Protein AF-A0A9D3UAC1-F1 (afdb_monomer_lite)

Foldseek 3Di:
DDDDDDDDDDDPPPPPPPPPPVLDQADLVRLVVLVVCVLVPPVVSVVVNVSNVVSNVSVVPCPPPVVVSVVVPPPDPDPPPPPCVVVVVVCVVVVPVPVVVCVVCVVVVVVVVLVPDPCRPQDPVNVVVVVVVCCVVVVDPDCVVVVVVVVCVVVVVVVVVVVD

Radius of gyration: 38.29 Å; chains: 1; bounding box: 61×83×85 Å

Structure (mmCIF, N/CA/C/O backbone):
data_AF-A0A9D3UAC1-F1
#
_entry.id   AF-A0A9D3UAC1-F1
#
loop_
_atom_site.group_PDB
_atom_site.id
_atom_site.type_symbol
_atom_site.label_atom_id
_atom_site.label_alt_id
_atom_site.label_comp_id
_atom_site.label_asym_id
_atom_site.label_entity_id
_atom_site.label_seq_id
_atom_site.pdbx_PDB_ins_code
_atom_site.Cartn_x
_atom_site.Cartn_y
_atom_site.Cartn_z
_atom_site.occupancy
_atom_site.B_iso_or_equiv
_atom_site.auth_seq_id
_atom_site.auth_comp_id
_atom_site.auth_asym_id
_atom_site.auth_atom_id
_atom_site.pdbx_PDB_model_num
ATOM 1 N N . MET A 1 1 ? -28.988 -66.386 -16.570 1.00 41.38 1 MET A N 1
ATOM 2 C CA . MET A 1 1 ? -28.163 -65.172 -16.416 1.00 41.38 1 MET A CA 1
ATOM 3 C C . MET A 1 1 ? -29.139 -64.012 -16.318 1.00 41.38 1 MET A C 1
ATOM 5 O O . MET A 1 1 ? -29.889 -63.857 -17.273 1.00 41.38 1 MET A O 1
ATOM 9 N N . PRO A 1 2 ? -29.259 -63.349 -15.157 1.00 39.44 2 PRO A N 1
ATOM 10 C CA . PRO A 1 2 ? -30.235 -62.287 -14.930 1.00 39.44 2 PRO A CA 1
ATOM 11 C C . PRO A 1 2 ? -29.628 -60.883 -15.115 1.00 39.44 2 PRO A C 1
ATOM 13 O O . PRO A 1 2 ? -28.412 -60.714 -15.032 1.00 39.44 2 PRO A O 1
ATOM 16 N N . ASP A 1 3 ? -30.515 -59.928 -15.389 1.00 38.66 3 ASP A N 1
ATOM 17 C CA . ASP A 1 3 ? -30.291 -58.516 -15.729 1.00 38.66 3 ASP A CA 1
ATOM 18 C C . ASP A 1 3 ? -29.580 -57.675 -14.644 1.00 38.66 3 ASP A C 1
ATOM 20 O O . ASP A 1 3 ? -29.618 -58.034 -13.462 1.00 38.66 3 ASP A O 1
ATOM 24 N N . PRO A 1 4 ? -28.952 -56.535 -15.012 1.00 45.34 4 PRO A N 1
ATOM 25 C CA . PRO A 1 4 ? -28.229 -55.682 -14.076 1.00 45.34 4 PRO A CA 1
ATOM 26 C C . PRO A 1 4 ? -29.191 -54.771 -13.299 1.00 45.34 4 PRO A C 1
ATOM 28 O O . PRO A 1 4 ? -29.962 -54.005 -13.876 1.00 45.34 4 PRO A O 1
ATOM 31 N N . VAL A 1 5 ? -29.117 -54.838 -11.970 1.00 45.59 5 VAL A N 1
ATOM 32 C CA . VAL A 1 5 ? -29.817 -53.930 -11.056 1.00 45.59 5 VAL A CA 1
ATOM 33 C C . VAL A 1 5 ? -29.013 -52.635 -10.950 1.00 45.59 5 VAL A C 1
ATOM 35 O O . VAL A 1 5 ? -27.845 -52.644 -10.571 1.00 45.59 5 VAL A O 1
ATOM 38 N N . LEU A 1 6 ? -29.657 -51.525 -11.308 1.00 45.47 6 LEU A N 1
ATOM 39 C CA . LEU A 1 6 ? -29.179 -50.165 -11.082 1.00 45.47 6 LEU A CA 1
ATOM 40 C C . LEU A 1 6 ? -29.170 -49.886 -9.570 1.00 45.47 6 LEU A C 1
ATOM 42 O O . LEU A 1 6 ? -30.209 -49.574 -8.991 1.00 45.47 6 LEU A O 1
ATOM 46 N N . GLU A 1 7 ? -28.010 -50.006 -8.927 1.00 39.41 7 GLU A N 1
ATOM 47 C CA . GLU A 1 7 ? -27.797 -49.449 -7.590 1.00 39.41 7 GLU A CA 1
ATOM 48 C C . GLU A 1 7 ? -27.523 -47.948 -7.715 1.00 39.41 7 GLU A C 1
ATOM 50 O O . GLU A 1 7 ? -26.437 -47.503 -8.087 1.00 39.41 7 GLU A O 1
ATOM 55 N N . SER A 1 8 ? -28.555 -47.161 -7.421 1.00 40.53 8 SER A N 1
ATOM 56 C CA . SER A 1 8 ? -28.449 -45.726 -7.189 1.00 40.53 8 SER A CA 1
ATOM 57 C C . SER A 1 8 ? -27.470 -45.469 -6.044 1.00 40.53 8 SER A C 1
ATOM 59 O O . SER A 1 8 ? -27.772 -45.747 -4.883 1.00 40.53 8 SER A O 1
ATOM 61 N N . ALA A 1 9 ? -26.301 -44.920 -6.369 1.00 38.09 9 ALA A N 1
ATOM 62 C CA . ALA A 1 9 ? -25.364 -44.397 -5.388 1.00 38.09 9 ALA A CA 1
ATOM 63 C C . ALA A 1 9 ? -26.012 -43.203 -4.669 1.00 38.09 9 ALA A C 1
ATOM 65 O O . ALA A 1 9 ? -26.068 -42.088 -5.187 1.00 38.09 9 ALA A O 1
ATOM 66 N N . SER A 1 10 ? -26.547 -43.472 -3.479 1.00 42.25 10 SER A N 1
ATOM 67 C CA . SER A 1 10 ? -26.990 -42.464 -2.524 1.00 42.25 10 SER A CA 1
ATOM 68 C C . SER A 1 10 ? -25.787 -41.611 -2.135 1.00 42.25 10 SER A C 1
ATOM 70 O O . SER A 1 10 ? -24.864 -42.092 -1.478 1.00 42.25 10 SER A O 1
ATOM 72 N N . VAL A 1 11 ? -25.794 -40.349 -2.560 1.00 37.00 11 VAL A N 1
ATOM 73 C CA . VAL A 1 11 ? -24.842 -39.325 -2.125 1.00 37.00 11 VAL A CA 1
ATOM 74 C C . VAL A 1 11 ? -24.972 -39.206 -0.609 1.00 37.00 11 VAL A C 1
ATOM 76 O O . VAL A 1 11 ? -26.005 -38.778 -0.102 1.00 37.00 11 VAL A O 1
ATOM 79 N N . ALA A 1 12 ? -23.951 -39.655 0.116 1.00 39.06 12 ALA A N 1
ATOM 80 C CA . ALA A 1 12 ? -23.862 -39.437 1.547 1.00 39.06 12 ALA A CA 1
ATOM 81 C C . ALA A 1 12 ? -23.775 -37.925 1.790 1.00 39.06 12 ALA A C 1
ATOM 83 O O . ALA A 1 12 ? -22.809 -37.284 1.372 1.00 39.06 12 ALA A O 1
ATOM 84 N N . GLU A 1 13 ? -24.793 -37.362 2.444 1.00 37.62 13 GLU A N 1
ATOM 85 C CA . GLU A 1 13 ? -24.713 -36.050 3.076 1.00 37.62 13 GLU A CA 1
ATOM 86 C C . GLU A 1 13 ? -23.507 -36.055 4.010 1.00 37.62 13 GLU A C 1
ATOM 88 O O . GLU A 1 13 ? -23.518 -36.689 5.072 1.00 37.62 13 GLU A O 1
ATOM 93 N N . ALA A 1 14 ? -22.454 -35.351 3.598 1.00 38.09 14 ALA A N 1
ATOM 94 C CA . ALA A 1 14 ? -21.384 -34.953 4.484 1.00 38.09 14 ALA A CA 1
ATOM 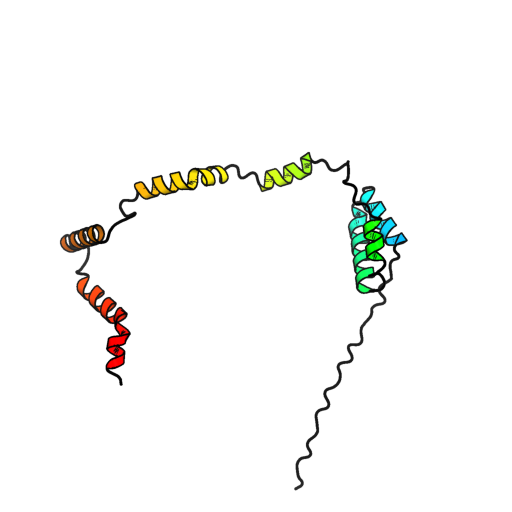95 C C . ALA A 1 14 ? -22.010 -34.065 5.563 1.00 38.09 14 ALA A C 1
ATOM 97 O O . ALA A 1 14 ? -22.177 -32.860 5.389 1.00 38.09 14 ALA A O 1
ATOM 98 N N . HIS A 1 15 ? -22.396 -34.691 6.672 1.00 35.94 15 HIS A N 1
ATOM 99 C CA . HIS A 1 15 ? -22.622 -34.001 7.923 1.00 35.94 15 HIS A CA 1
ATOM 100 C C . HIS A 1 15 ? -21.282 -33.373 8.281 1.00 35.94 15 HIS A C 1
ATOM 102 O O . HIS A 1 15 ? -20.383 -34.044 8.792 1.00 35.94 15 HIS A O 1
ATOM 108 N N . VAL A 1 16 ? -21.135 -32.092 7.954 1.00 42.84 16 VAL A N 1
ATOM 109 C CA . VAL A 1 16 ? -20.137 -31.237 8.577 1.00 42.84 16 VAL A CA 1
ATOM 110 C C . VAL A 1 16 ? -20.544 -31.212 10.043 1.00 42.84 16 VAL A C 1
ATOM 112 O O . VAL A 1 16 ? -21.408 -30.441 10.451 1.00 42.84 16 VAL A O 1
ATOM 115 N N . GLN A 1 17 ? -20.018 -32.158 10.825 1.00 39.50 17 GLN A N 1
ATOM 116 C CA . GLN A 1 17 ? -19.965 -31.982 12.262 1.00 39.50 17 GLN A CA 1
ATOM 117 C C . GLN A 1 17 ? -19.098 -30.755 12.449 1.00 39.50 17 GLN A C 1
ATOM 119 O O . GLN A 1 17 ? -17.880 -30.809 12.289 1.00 39.50 17 GLN A O 1
ATOM 124 N N . ASP A 1 18 ? -19.782 -29.643 12.678 1.00 45.31 18 ASP A N 1
ATOM 125 C CA . ASP A 1 18 ? -19.221 -28.430 13.216 1.00 45.31 18 ASP A CA 1
ATOM 126 C C . ASP A 1 18 ? -18.499 -28.852 14.495 1.00 45.31 18 ASP A C 1
ATOM 128 O O . ASP A 1 18 ? -19.113 -29.124 15.532 1.00 45.31 18 ASP A O 1
ATOM 132 N N . VAL A 1 19 ? -17.186 -29.060 14.388 1.00 45.19 19 VAL A N 1
ATOM 133 C CA . VAL A 1 19 ? -16.326 -29.233 15.551 1.00 45.19 19 VAL A CA 1
ATOM 134 C C . VAL A 1 19 ? -16.205 -27.837 16.135 1.00 45.19 19 VAL A C 1
ATOM 136 O O . VAL A 1 19 ? -15.180 -27.171 16.013 1.00 45.19 19 VAL A O 1
ATOM 139 N N . ALA A 1 20 ? -17.300 -27.389 16.745 1.00 53.84 20 ALA A N 1
ATOM 140 C CA . ALA A 1 20 ? -17.317 -26.278 17.657 1.00 53.84 20 ALA A CA 1
ATOM 141 C C . ALA A 1 20 ? -16.437 -26.709 18.829 1.00 53.84 20 ALA A C 1
ATOM 143 O O . ALA A 1 20 ? -16.892 -27.292 19.816 1.00 53.84 20 ALA A O 1
ATOM 144 N N . LEU A 1 21 ? -15.131 -26.471 18.693 1.00 55.31 21 LEU A N 1
ATOM 145 C CA . LEU A 1 21 ? -14.286 -26.302 19.858 1.00 55.31 21 LEU A CA 1
ATOM 146 C C . LEU A 1 21 ? -15.035 -25.303 20.745 1.00 55.31 21 LEU A C 1
ATOM 148 O O . LEU A 1 21 ? -15.483 -24.280 20.221 1.00 55.31 21 LEU A O 1
ATOM 152 N N . PRO A 1 22 ? -15.252 -25.596 22.037 1.00 64.88 22 PRO A N 1
ATOM 153 C CA . PRO A 1 22 ? -15.889 -24.648 22.931 1.00 64.88 22 PRO A CA 1
ATOM 154 C C . PRO A 1 22 ? -14.950 -23.449 23.057 1.00 64.88 22 PRO A C 1
ATOM 156 O O . PRO A 1 22 ? -14.043 -23.431 23.885 1.00 64.88 22 PRO A O 1
ATOM 159 N N . VAL A 1 23 ? -15.122 -22.479 22.164 1.00 70.12 23 VAL A N 1
ATOM 160 C CA . VAL A 1 23 ? -14.426 -21.207 22.219 1.00 70.12 23 VAL A CA 1
ATOM 161 C C . VAL A 1 23 ? -15.026 -20.478 23.406 1.00 70.12 23 VAL A C 1
ATOM 163 O O . VAL A 1 23 ? -16.231 -20.220 23.454 1.00 70.12 23 VAL A O 1
ATOM 166 N N . GLU A 1 24 ? -14.185 -20.238 24.408 1.00 82.12 24 GLU A N 1
ATOM 167 C CA . GLU A 1 24 ? -14.566 -19.488 25.594 1.00 82.12 24 GLU A CA 1
ATOM 168 C C . GLU A 1 24 ? -15.048 -18.100 25.170 1.00 82.12 24 GLU A C 1
ATOM 170 O O . GLU A 1 24 ? -14.326 -17.344 24.514 1.00 82.12 24 GLU A O 1
ATOM 175 N N . ASP A 1 25 ? -16.298 -17.816 25.517 1.00 87.81 25 ASP A N 1
ATOM 176 C CA . ASP A 1 25 ? -16.968 -16.573 25.181 1.00 87.81 25 ASP A CA 1
ATOM 177 C C . ASP A 1 25 ? -16.425 -15.438 26.051 1.00 87.81 25 ASP A C 1
ATOM 179 O O . ASP A 1 25 ? -16.292 -15.595 27.266 1.00 87.81 25 ASP A O 1
ATOM 183 N N . VAL A 1 26 ? -16.117 -14.297 25.441 1.00 90.56 26 VAL A N 1
ATOM 184 C CA . VAL A 1 26 ? -15.550 -13.142 26.148 1.00 90.56 26 VAL A CA 1
ATOM 185 C C . VAL A 1 26 ? -16.617 -12.070 26.246 1.00 90.56 26 VAL A C 1
ATOM 187 O O . VAL A 1 26 ? -17.152 -11.653 25.229 1.00 90.56 26 VAL A O 1
ATOM 190 N N . SER A 1 27 ? -16.909 -11.576 27.450 1.00 91.25 27 SER A N 1
ATOM 191 C CA . SER A 1 27 ? -17.937 -10.541 27.660 1.00 91.25 27 SER A CA 1
ATOM 192 C C . SER A 1 27 ? -17.486 -9.132 27.228 1.00 91.25 27 SER A C 1
ATOM 194 O O . SER A 1 27 ? -16.291 -8.832 27.244 1.00 91.25 27 SER A O 1
ATOM 196 N N . ASN A 1 28 ? -18.430 -8.216 26.944 1.00 90.19 28 ASN A N 1
ATOM 197 C CA . ASN A 1 28 ? -18.114 -6.813 26.589 1.00 90.19 28 ASN A CA 1
ATOM 198 C C . ASN A 1 28 ? -17.257 -6.130 27.659 1.00 90.19 28 ASN A C 1
ATOM 200 O O . ASN A 1 28 ? -16.286 -5.445 27.351 1.00 90.19 28 ASN A O 1
ATOM 204 N N . LYS A 1 29 ? -17.590 -6.348 28.936 1.00 90.62 29 LYS A N 1
ATOM 205 C CA . LYS A 1 29 ? -16.865 -5.759 30.067 1.00 90.62 29 LYS A CA 1
ATOM 206 C C . LYS A 1 29 ? -15.411 -6.228 30.116 1.00 90.62 29 LYS A C 1
ATOM 208 O O . LYS A 1 29 ? -14.521 -5.450 30.453 1.00 90.62 29 LYS A O 1
ATOM 213 N N . GLU A 1 30 ? -15.182 -7.497 29.802 1.00 92.12 30 GLU A N 1
ATOM 214 C CA . GLU A 1 30 ? -13.848 -8.081 29.791 1.00 92.12 30 GLU A CA 1
ATOM 215 C C . GLU A 1 30 ? -13.015 -7.561 28.620 1.00 92.12 30 GLU A C 1
ATOM 217 O O . GLU A 1 30 ? -11.902 -7.083 28.845 1.00 92.12 30 GLU A O 1
ATOM 222 N N . LEU A 1 31 ? -13.565 -7.573 27.401 1.00 92.56 31 LEU A N 1
ATOM 223 C CA . LEU A 1 31 ? -12.891 -7.024 26.224 1.00 92.56 31 LEU A CA 1
ATOM 224 C C . LEU A 1 31 ? -12.552 -5.540 26.435 1.00 92.56 31 LEU A C 1
ATOM 226 O O . LEU A 1 31 ? -11.404 -5.142 26.250 1.00 92.56 31 LEU A O 1
ATOM 230 N N . LYS A 1 32 ? -13.497 -4.750 26.955 1.00 91.00 32 LYS A N 1
ATOM 231 C CA . LYS A 1 32 ? -13.278 -3.338 27.294 1.00 91.00 32 LYS A CA 1
ATOM 232 C C . LYS A 1 32 ? -12.150 -3.143 28.306 1.00 91.00 32 LYS A C 1
ATOM 234 O O . LYS A 1 32 ? -11.337 -2.240 28.147 1.00 91.00 32 LYS A O 1
ATOM 239 N N . SER A 1 33 ? -12.061 -3.989 29.334 1.00 92.06 33 SER A N 1
ATOM 240 C CA . SER A 1 33 ? -10.979 -3.899 30.321 1.00 92.06 33 SER A CA 1
ATOM 241 C C . SER A 1 33 ? -9.610 -4.205 29.712 1.00 92.06 33 SER A C 1
ATOM 243 O O . SER A 1 33 ? -8.635 -3.553 30.079 1.00 92.06 33 SER A O 1
ATOM 245 N N . ARG A 1 34 ? -9.527 -5.182 28.799 1.00 92.88 34 ARG A N 1
ATOM 246 C CA . ARG A 1 34 ? -8.280 -5.515 28.089 1.00 92.88 34 ARG A CA 1
ATOM 247 C C . ARG A 1 34 ? -7.860 -4.375 27.162 1.00 92.88 34 ARG A C 1
ATOM 249 O O . ARG A 1 34 ? -6.700 -3.979 27.177 1.00 92.88 34 ARG A O 1
ATOM 256 N N . ILE A 1 35 ? -8.817 -3.808 26.425 1.00 91.19 35 ILE A N 1
ATOM 257 C CA . ILE A 1 35 ? -8.589 -2.662 25.542 1.00 91.19 35 ILE A CA 1
ATOM 258 C C . ILE A 1 35 ? -8.129 -1.443 26.348 1.00 91.19 35 ILE A C 1
ATOM 260 O O . ILE A 1 35 ? -7.138 -0.813 25.998 1.00 91.19 35 ILE A O 1
ATOM 264 N N . LYS A 1 36 ? -8.789 -1.142 27.471 1.00 89.62 36 LYS A N 1
ATOM 265 C CA . LYS A 1 36 ? -8.395 -0.027 28.335 1.00 89.62 36 LYS A CA 1
ATOM 266 C C . LYS A 1 36 ? -6.958 -0.175 28.838 1.00 89.62 36 LYS A C 1
ATOM 268 O O . LYS A 1 36 ? -6.216 0.796 28.815 1.00 89.62 36 LYS A O 1
ATOM 273 N N . LYS A 1 37 ? -6.554 -1.387 29.232 1.00 90.50 37 LYS A N 1
ATOM 274 C CA . LYS A 1 37 ? -5.181 -1.676 29.671 1.00 90.50 37 LYS A CA 1
ATOM 275 C C . LYS A 1 37 ? -4.159 -1.370 28.569 1.00 90.50 37 LYS A C 1
ATOM 277 O O . LYS A 1 37 ? -3.141 -0.748 28.845 1.00 90.50 37 LYS A O 1
ATOM 282 N N . TYR A 1 38 ? -4.473 -1.746 27.326 1.00 89.75 38 TYR A N 1
ATOM 283 C CA . TYR A 1 38 ? -3.655 -1.401 26.163 1.00 89.75 38 TYR A CA 1
ATOM 284 C C . TYR A 1 38 ? -3.536 0.119 25.993 1.00 89.75 38 TYR A C 1
ATOM 286 O O . TYR A 1 38 ? -2.423 0.628 25.889 1.00 89.75 38 TYR A O 1
ATOM 294 N N . PHE A 1 39 ? -4.654 0.854 26.037 1.00 85.50 39 PHE A N 1
ATOM 295 C CA . PHE A 1 39 ? -4.663 2.323 25.944 1.00 85.50 39 PHE A CA 1
ATOM 296 C C . PHE A 1 39 ? -3.979 3.039 27.117 1.00 85.50 39 PHE A C 1
ATOM 298 O O . PHE A 1 39 ? -3.479 4.138 26.930 1.00 85.50 39 PHE A O 1
ATOM 305 N N . GLU A 1 40 ? -3.905 2.421 28.297 1.00 87.25 40 GLU A N 1
ATOM 306 C CA . GLU A 1 40 ? -3.150 2.927 29.454 1.00 87.25 40 GLU A CA 1
ATOM 307 C C . GLU A 1 40 ? -1.622 2.711 29.328 1.00 87.25 40 GLU A C 1
ATOM 309 O O . GLU A 1 40 ? -0.885 3.078 30.241 1.00 87.25 40 GLU A O 1
ATOM 314 N N . GLY A 1 41 ? -1.139 2.139 28.214 1.00 83.31 41 GLY A N 1
ATOM 315 C CA . GLY A 1 41 ? 0.291 2.001 27.900 1.00 83.31 41 GLY A CA 1
ATOM 316 C C . GLY A 1 41 ? 0.859 0.584 28.039 1.00 83.31 41 GLY A C 1
ATOM 317 O O . GLY A 1 41 ? 2.064 0.395 27.913 1.00 83.31 41 GLY A O 1
ATOM 318 N N . ASP A 1 42 ? 0.024 -0.427 28.290 1.00 88.00 42 ASP A N 1
ATOM 319 C CA . ASP A 1 42 ? 0.471 -1.823 28.329 1.00 88.00 42 ASP A CA 1
ATOM 320 C C . ASP A 1 42 ? 0.504 -2.436 26.919 1.00 88.00 42 ASP A C 1
ATOM 322 O O . ASP A 1 42 ? -0.476 -3.023 26.451 1.00 88.00 42 ASP A O 1
ATOM 326 N N . GLU A 1 43 ? 1.638 -2.308 26.231 1.00 84.81 43 GLU A N 1
ATOM 327 C CA . GLU A 1 43 ? 1.847 -2.879 24.892 1.00 84.81 43 GLU A CA 1
ATOM 328 C C . GLU A 1 43 ? 1.699 -4.412 24.865 1.00 84.81 43 GLU A C 1
ATOM 330 O O . GLU A 1 43 ? 1.226 -4.979 23.875 1.00 84.81 43 GLU A O 1
ATOM 335 N N . GLU A 1 44 ? 1.999 -5.097 25.976 1.00 90.75 44 GLU A N 1
ATOM 336 C CA . GLU A 1 44 ? 1.846 -6.553 26.099 1.00 90.75 44 GLU A CA 1
ATOM 337 C C . GLU A 1 44 ? 0.371 -6.993 26.166 1.00 90.75 44 GLU A C 1
ATOM 339 O O . GLU A 1 44 ? 0.063 -8.183 26.040 1.00 90.75 44 GLU A O 1
ATOM 344 N N . ALA A 1 45 ? -0.573 -6.059 26.328 1.00 91.62 45 ALA A N 1
ATOM 345 C CA . ALA A 1 45 ? -2.001 -6.362 26.311 1.00 91.62 45 ALA A CA 1
ATOM 346 C C . ALA A 1 45 ? -2.545 -6.611 24.892 1.00 91.62 45 ALA A C 1
ATOM 348 O O . ALA A 1 45 ? -3.586 -7.262 24.755 1.00 91.62 45 ALA A O 1
ATOM 349 N N . LEU A 1 46 ? -1.858 -6.150 23.837 1.00 92.44 46 LEU A N 1
ATOM 350 C CA . LEU A 1 46 ? -2.354 -6.221 22.457 1.00 92.44 46 LEU A CA 1
ATOM 351 C C . LEU A 1 46 ? -2.631 -7.661 21.972 1.00 92.44 46 LEU A C 1
ATOM 353 O O . LEU A 1 46 ? -3.726 -7.898 21.452 1.00 92.44 46 LEU A O 1
ATOM 357 N N . PRO A 1 47 ? -1.744 -8.656 22.191 1.00 95.12 47 PRO A N 1
ATOM 358 C CA . PRO A 1 47 ? -2.040 -10.049 21.849 1.00 95.12 47 PRO A CA 1
ATOM 359 C C . PRO A 1 47 ? -3.298 -10.582 22.548 1.00 95.12 47 PRO A C 1
ATOM 361 O O . PRO A 1 47 ? -4.108 -11.273 21.934 1.00 95.12 47 PRO A O 1
ATOM 364 N N . SER A 1 48 ? -3.497 -10.215 23.818 1.00 93.94 48 SER A N 1
ATOM 365 C CA . SER A 1 48 ? -4.654 -10.635 24.620 1.00 93.94 48 SER A CA 1
ATOM 366 C C . SER A 1 48 ? -5.966 -9.990 24.159 1.00 93.94 48 SER A C 1
ATOM 368 O O . SER A 1 48 ? -7.024 -10.628 24.209 1.00 93.94 48 SER A O 1
ATOM 370 N N . VAL A 1 49 ? -5.914 -8.735 23.698 1.00 94.06 49 VAL A N 1
ATOM 371 C CA . VAL A 1 49 ? -7.051 -8.040 23.072 1.00 94.06 49 VAL A CA 1
ATOM 372 C C . VAL A 1 49 ? -7.416 -8.712 21.751 1.00 94.06 49 VAL A C 1
ATOM 374 O O . VAL A 1 49 ? -8.577 -9.068 21.548 1.00 94.06 49 VAL A O 1
ATOM 377 N N . LEU A 1 50 ? -6.431 -8.940 20.878 1.00 94.44 50 LEU A N 1
ATOM 378 C CA . LEU A 1 50 ? -6.651 -9.568 19.577 1.00 94.44 50 LEU A CA 1
ATOM 379 C C . LEU A 1 50 ? -7.246 -10.973 19.722 1.00 94.44 50 LEU A C 1
ATOM 381 O O . LEU A 1 50 ? -8.216 -11.312 19.045 1.00 94.44 50 LEU A O 1
ATOM 385 N N . GLU A 1 51 ? -6.709 -11.779 20.638 1.00 93.44 51 GLU A N 1
ATOM 386 C CA . GLU A 1 51 ? -7.230 -13.117 20.910 1.00 93.44 51 GLU A CA 1
ATOM 387 C C . GLU A 1 51 ? -8.697 -13.074 21.367 1.00 93.44 51 GLU A C 1
ATOM 389 O O . GLU A 1 51 ? -9.515 -13.859 20.888 1.00 93.44 51 GLU A O 1
ATOM 394 N N . ALA A 1 52 ? -9.060 -12.135 22.246 1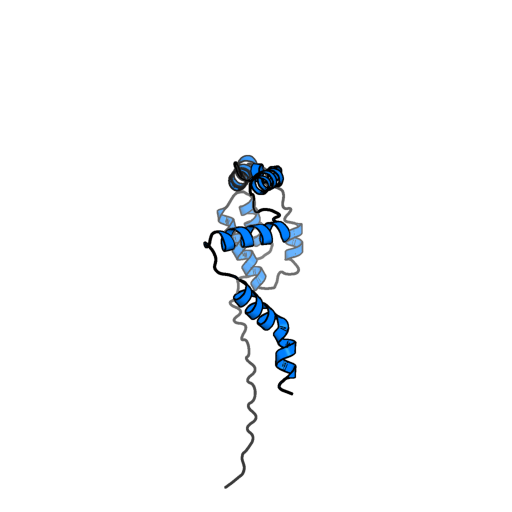.00 93.12 52 ALA A N 1
ATOM 395 C CA . ALA A 1 52 ? -10.439 -11.973 22.705 1.00 93.12 52 ALA A CA 1
ATOM 396 C C . ALA A 1 52 ? -11.405 -11.624 21.562 1.00 93.12 52 ALA A C 1
ATOM 398 O O . ALA A 1 52 ? -12.504 -12.179 21.500 1.00 93.12 52 ALA A O 1
ATOM 399 N N . ILE A 1 53 ? -10.990 -10.752 20.639 1.00 91.75 53 ILE A N 1
ATOM 400 C CA . ILE A 1 53 ? -11.785 -10.389 19.455 1.00 91.75 53 ILE A CA 1
ATOM 401 C C . ILE A 1 53 ? -12.000 -11.616 18.562 1.00 91.75 53 ILE A C 1
ATOM 403 O O . ILE A 1 53 ? -13.126 -11.900 18.151 1.00 91.75 53 ILE A O 1
ATOM 407 N N . LEU A 1 54 ? -10.941 -12.388 18.302 1.00 92.12 54 LEU A N 1
ATOM 408 C CA . LEU A 1 54 ? -11.035 -13.607 17.498 1.00 92.12 54 LEU A CA 1
ATOM 409 C C . LEU A 1 54 ? -11.963 -14.640 18.142 1.00 92.12 54 LEU A C 1
ATOM 411 O O . LEU A 1 54 ? -12.787 -15.232 17.446 1.00 92.12 54 LEU A O 1
ATOM 415 N N . ARG A 1 55 ? -11.882 -14.824 19.466 1.00 90.88 55 ARG A N 1
ATOM 416 C CA . ARG A 1 55 ? -12.777 -15.728 20.201 1.00 90.88 55 ARG A CA 1
ATOM 417 C C . ARG A 1 55 ? -14.242 -15.313 20.068 1.00 90.88 55 ARG A C 1
ATOM 419 O O . ARG A 1 55 ? -15.075 -16.159 19.760 1.00 90.88 55 ARG A O 1
ATOM 426 N N . ARG A 1 56 ? -14.556 -14.023 20.219 1.00 90.44 56 ARG A N 1
ATOM 427 C CA . ARG A 1 56 ? -15.928 -13.501 20.051 1.00 90.44 56 ARG A CA 1
ATOM 428 C C . ARG A 1 56 ? -16.444 -13.679 18.629 1.00 90.44 56 ARG A C 1
ATOM 430 O O . ARG A 1 56 ? -17.576 -14.121 18.445 1.00 90.44 56 ARG A O 1
ATOM 437 N N . LYS A 1 57 ? -15.594 -13.416 17.634 1.00 89.19 57 LYS A N 1
ATOM 438 C CA . LYS A 1 57 ? -15.930 -13.601 16.219 1.00 89.19 57 LYS A CA 1
ATOM 439 C C . LYS A 1 57 ? -16.199 -15.067 15.876 1.00 89.19 57 LYS A C 1
ATOM 441 O O . LYS A 1 57 ? -17.123 -15.354 15.128 1.00 89.19 57 LYS A O 1
ATOM 446 N N . LEU A 1 58 ? -15.425 -15.990 16.447 1.00 89.31 58 LEU A N 1
ATOM 447 C CA . LEU A 1 58 ? -15.648 -17.431 16.294 1.00 89.31 58 LEU A CA 1
ATOM 448 C C . LEU A 1 58 ? -16.884 -17.920 17.062 1.00 89.31 58 LEU A C 1
ATOM 450 O O . LEU A 1 58 ? -17.547 -18.846 16.609 1.00 89.31 58 LEU A O 1
ATOM 454 N N . ALA A 1 59 ? -17.204 -17.310 18.206 1.00 88.00 59 ALA A N 1
ATOM 455 C CA . ALA A 1 59 ? -18.393 -17.650 18.983 1.00 88.00 59 ALA A CA 1
ATOM 456 C C . ALA A 1 59 ? -19.698 -17.174 18.319 1.00 88.00 59 ALA A C 1
ATOM 458 O O . ALA A 1 59 ? -20.743 -17.771 18.569 1.00 88.00 59 ALA A O 1
ATOM 459 N N . GLY A 1 60 ? -19.655 -16.109 17.507 1.00 85.69 60 GLY A N 1
ATOM 460 C CA . GLY A 1 60 ? -20.796 -15.616 16.720 1.00 85.69 60 GLY A CA 1
ATOM 461 C C . GLY A 1 60 ? -21.961 -15.049 17.544 1.00 85.69 60 GLY A C 1
ATOM 462 O O . GLY A 1 60 ? -23.059 -14.884 17.029 1.00 85.69 60 GLY A O 1
ATOM 463 N N . LYS A 1 61 ? -21.756 -14.773 18.839 1.00 87.75 61 LYS A N 1
ATOM 464 C CA . LYS A 1 61 ? -22.811 -14.319 19.771 1.00 87.75 61 LYS A CA 1
ATOM 465 C C . LYS A 1 61 ? -22.932 -12.803 19.892 1.00 87.75 61 LYS A C 1
ATOM 467 O O . LYS A 1 61 ? -23.850 -12.319 20.546 1.00 87.75 61 LYS A O 1
ATOM 472 N N . HIS A 1 62 ? -21.969 -12.075 19.336 1.00 86.75 62 HIS A N 1
ATOM 473 C CA . HIS A 1 62 ? -21.728 -10.677 19.674 1.00 86.75 62 HIS A CA 1
ATOM 474 C C . HIS A 1 62 ? -21.953 -9.692 18.529 1.00 86.75 62 HIS A C 1
ATOM 476 O O . HIS A 1 62 ? -21.733 -8.507 18.749 1.00 86.75 62 HIS A O 1
ATOM 482 N N . GLU A 1 63 ? -22.463 -10.140 17.376 1.00 82.81 63 GLU A N 1
ATOM 483 C CA . GLU A 1 63 ? -22.666 -9.288 16.191 1.00 82.81 63 GLU A CA 1
ATOM 484 C C . GLU A 1 63 ? -23.490 -8.025 16.490 1.00 82.81 63 GLU A C 1
ATOM 486 O O . GLU A 1 63 ? -23.117 -6.950 16.046 1.00 82.81 63 GLU A O 1
ATOM 491 N N . GLU A 1 64 ? -24.548 -8.117 17.305 1.00 81.56 64 GLU A N 1
ATOM 492 C CA . GLU A 1 64 ? -25.367 -6.946 17.674 1.00 81.56 64 GLU A CA 1
ATOM 493 C C . GLU A 1 64 ? -24.728 -6.076 18.772 1.00 81.56 64 GLU A C 1
ATOM 495 O O . GLU A 1 64 ? -24.988 -4.881 18.861 1.00 81.56 64 GLU A O 1
ATOM 500 N N . THR A 1 65 ? -23.901 -6.668 19.637 1.00 84.44 65 THR A N 1
ATOM 501 C CA . THR A 1 65 ? -23.323 -5.979 20.809 1.00 84.44 65 THR A CA 1
ATOM 502 C C . THR A 1 65 ? -21.949 -5.367 20.550 1.00 84.44 65 THR A C 1
ATOM 504 O O . THR A 1 65 ? -21.464 -4.602 21.384 1.00 84.44 65 THR A O 1
ATOM 507 N N . ASP A 1 66 ? -21.289 -5.765 19.460 1.00 86.31 66 ASP A N 1
ATOM 508 C CA . ASP A 1 66 ? -19.983 -5.243 19.054 1.00 86.31 66 ASP A CA 1
ATOM 509 C C . ASP A 1 66 ? -20.111 -3.820 18.490 1.00 86.31 66 ASP A C 1
ATOM 511 O O . ASP A 1 66 ? -19.248 -2.992 18.770 1.00 86.31 66 ASP A O 1
ATOM 515 N N . ASP A 1 67 ? -21.209 -3.499 17.797 1.00 85.62 67 ASP A N 1
ATOM 516 C CA . ASP A 1 67 ? -21.471 -2.146 17.283 1.00 85.62 67 ASP A CA 1
ATOM 517 C C . ASP A 1 67 ? -21.563 -1.119 18.427 1.00 85.62 67 ASP A C 1
ATOM 519 O O . ASP A 1 67 ? -20.859 -0.111 18.427 1.00 85.62 67 ASP A O 1
ATOM 523 N N . GLU A 1 68 ? -22.338 -1.426 19.476 1.00 85.56 68 GLU A N 1
ATOM 524 C CA . GLU A 1 68 ? -22.433 -0.578 20.676 1.00 85.56 68 GLU A CA 1
ATOM 525 C C . GLU A 1 68 ? -21.085 -0.437 21.403 1.00 85.56 68 GLU A C 1
ATOM 527 O O . GLU A 1 68 ? -20.787 0.602 21.996 1.00 85.56 68 GLU A O 1
ATOM 532 N N . LEU A 1 69 ? -20.262 -1.492 21.377 1.00 85.94 69 LEU A N 1
ATOM 533 C CA . LEU A 1 69 ? -18.935 -1.473 21.984 1.00 85.94 69 LEU A CA 1
ATOM 534 C C . LEU A 1 69 ? -18.004 -0.513 21.236 1.00 85.94 69 LEU A C 1
ATOM 536 O O . LEU A 1 69 ? -17.244 0.196 21.889 1.00 85.94 69 LEU A O 1
ATOM 540 N N . MET A 1 70 ? -18.061 -0.487 19.902 1.00 82.94 70 MET A N 1
ATOM 541 C CA . MET A 1 70 ? -17.249 0.406 19.069 1.00 82.94 70 MET A CA 1
ATOM 542 C C . MET A 1 70 ? -17.632 1.876 19.260 1.00 82.94 70 MET A C 1
ATOM 544 O O . MET A 1 70 ? -16.743 2.722 19.299 1.00 82.94 70 MET A O 1
ATOM 548 N N . ASP A 1 71 ? -18.921 2.168 19.446 1.00 83.25 71 ASP A N 1
ATOM 549 C CA . ASP A 1 71 ? -19.403 3.527 19.718 1.00 83.25 71 ASP A CA 1
ATOM 550 C C . ASP A 1 71 ? -18.939 4.051 21.088 1.00 83.25 71 ASP A C 1
ATOM 552 O O . ASP A 1 71 ? -18.611 5.227 21.234 1.00 83.25 71 ASP A O 1
ATOM 556 N N . GLU A 1 72 ? -18.900 3.189 22.113 1.00 80.69 72 GLU A N 1
ATOM 557 C CA . GLU A 1 72 ? -18.440 3.572 23.456 1.00 80.69 72 GLU A CA 1
ATOM 558 C C . GLU A 1 72 ? -16.910 3.685 23.543 1.00 80.69 72 GLU A C 1
ATOM 560 O O . GLU A 1 72 ? -16.365 4.411 24.382 1.00 80.69 72 GLU A O 1
ATOM 565 N N . LEU A 1 73 ? -16.205 2.944 22.692 1.00 76.88 73 LEU A N 1
ATOM 566 C CA . LEU A 1 73 ? -14.759 2.984 22.584 1.00 76.88 73 LEU A CA 1
ATOM 567 C C . LEU A 1 73 ? -14.347 4.211 21.757 1.00 76.88 73 LEU A C 1
ATOM 569 O O . LEU A 1 73 ? -13.816 4.082 20.658 1.00 76.88 73 LEU A O 1
ATOM 573 N N . GLU A 1 74 ? -14.604 5.414 22.279 1.00 63.31 74 GLU A N 1
ATOM 574 C CA . GLU A 1 74 ? -14.111 6.652 21.675 1.00 63.31 74 GLU A CA 1
ATOM 575 C C . GLU A 1 74 ? -12.593 6.540 21.488 1.00 63.31 74 GLU A C 1
ATOM 577 O O . GLU A 1 74 ? -11.821 6.560 22.452 1.00 63.31 74 GLU A O 1
ATOM 582 N N . VAL A 1 75 ? -12.168 6.392 20.232 1.00 63.81 75 VAL A N 1
ATOM 583 C CA . VAL A 1 75 ? -10.764 6.365 19.824 1.00 63.81 75 VAL A CA 1
ATOM 584 C C . VAL A 1 75 ? -10.234 7.788 19.958 1.00 63.81 75 VAL A C 1
ATOM 586 O O . VAL A 1 75 ? -10.164 8.542 18.989 1.00 63.81 75 VAL A O 1
ATOM 589 N N . GLN A 1 76 ? -9.939 8.201 21.187 1.00 60.75 76 GLN A N 1
ATOM 590 C CA . GLN A 1 76 ? -9.226 9.446 21.405 1.00 60.75 76 GLN A CA 1
ATOM 591 C C . GLN A 1 76 ? -7.795 9.256 20.893 1.00 60.75 76 GLN A C 1
ATOM 593 O O . GLN A 1 76 ? -7.174 8.231 21.202 1.00 60.75 76 GLN A O 1
ATOM 598 N N . PRO A 1 77 ? -7.276 10.204 20.092 1.00 59.72 77 PRO A N 1
ATOM 599 C CA . PRO A 1 77 ? -5.864 10.229 19.757 1.00 59.72 77 PRO A CA 1
ATOM 600 C C . PRO A 1 77 ? -5.057 10.156 21.051 1.00 59.72 77 PRO A C 1
ATOM 602 O O . PRO A 1 77 ? -5.376 10.833 22.030 1.00 59.72 77 PRO A O 1
ATOM 605 N N . ARG A 1 78 ? -4.048 9.291 21.069 1.00 62.31 78 ARG A N 1
ATOM 606 C CA . ARG A 1 78 ? -3.073 9.269 22.152 1.00 62.31 78 ARG A CA 1
ATOM 607 C C . ARG A 1 78 ? -2.291 10.583 22.120 1.00 62.31 78 ARG A C 1
ATOM 609 O O . ARG A 1 78 ? -1.870 11.011 21.055 1.00 62.31 78 ARG A O 1
ATOM 616 N N . ASP A 1 79 ? -2.141 11.214 23.279 1.00 62.88 79 ASP A N 1
ATOM 617 C CA . ASP A 1 79 ? -1.414 12.486 23.442 1.00 62.88 79 ASP A CA 1
ATOM 618 C C . ASP A 1 79 ? 0.095 12.249 23.673 1.00 62.88 79 ASP A C 1
ATOM 620 O O . ASP A 1 79 ? 0.882 13.186 23.725 1.00 62.88 79 ASP A O 1
ATOM 624 N N . ASP A 1 80 ? 0.497 10.984 23.857 1.00 64.12 80 ASP A N 1
ATOM 625 C CA . ASP A 1 80 ? 1.866 10.530 24.127 1.00 64.12 80 ASP A CA 1
ATOM 626 C C . ASP A 1 80 ? 2.573 9.941 22.898 1.00 64.12 80 ASP A C 1
ATOM 628 O O . ASP A 1 80 ? 3.668 9.396 23.031 1.00 64.12 80 ASP A O 1
ATOM 632 N N . VAL A 1 81 ? 1.960 10.027 21.715 1.00 60.56 81 VAL A N 1
ATOM 633 C CA . VAL A 1 81 ? 2.635 9.657 20.468 1.00 60.56 81 VAL A CA 1
ATOM 634 C C . VAL A 1 81 ? 3.579 10.801 20.119 1.00 60.56 81 VAL A C 1
ATOM 636 O O . VAL A 1 81 ? 3.130 11.922 19.893 1.00 60.56 81 VAL A O 1
ATOM 639 N N . ASP A 1 82 ? 4.885 10.539 20.134 1.00 63.34 82 ASP A N 1
ATOM 640 C CA . ASP A 1 82 ? 5.864 11.499 19.638 1.00 63.34 82 ASP A CA 1
ATOM 641 C C . ASP A 1 82 ? 5.738 11.55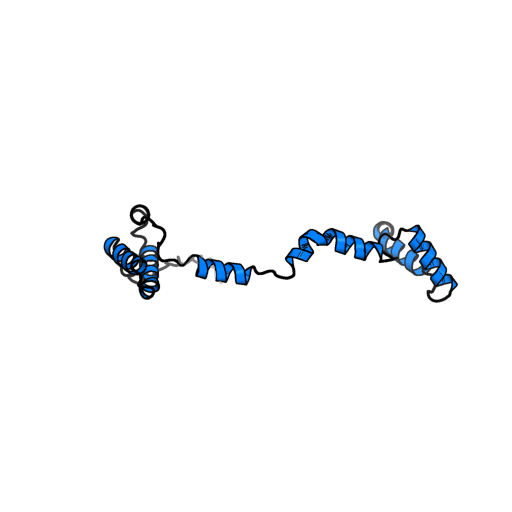1 18.115 1.00 63.34 82 ASP A C 1
ATOM 643 O O . ASP A 1 82 ? 6.225 10.666 17.406 1.00 63.34 82 ASP A O 1
ATOM 647 N N . ASP A 1 83 ? 5.018 12.561 17.622 1.00 61.62 83 ASP A N 1
ATOM 648 C CA . ASP A 1 83 ? 4.827 12.790 16.189 1.00 61.62 83 ASP A CA 1
ATOM 649 C C . ASP A 1 83 ? 6.183 12.804 15.459 1.00 61.62 83 ASP A C 1
ATOM 651 O O . ASP A 1 83 ? 6.281 12.307 14.342 1.00 61.62 83 ASP A O 1
ATOM 655 N N . GLU A 1 84 ? 7.251 13.274 16.119 1.00 62.72 84 GLU A N 1
ATOM 656 C CA . GLU A 1 84 ? 8.602 13.348 15.557 1.00 62.72 84 GLU A CA 1
ATOM 657 C C . GLU A 1 84 ? 9.208 11.957 15.279 1.00 62.72 84 GLU A C 1
ATOM 659 O O . GLU A 1 84 ? 9.844 11.769 14.242 1.00 62.72 84 GLU A O 1
ATOM 664 N N . GLU A 1 85 ? 8.974 10.949 16.130 1.00 61.53 85 GLU A N 1
ATOM 665 C CA . GLU A 1 85 ? 9.477 9.581 15.913 1.00 61.53 85 GLU A CA 1
ATOM 666 C C . GLU A 1 85 ? 8.729 8.890 14.759 1.00 61.53 85 GLU A C 1
ATOM 668 O O . GLU A 1 85 ? 9.360 8.325 13.862 1.00 61.53 85 GLU A O 1
ATOM 673 N N . PHE A 1 86 ? 7.396 9.007 14.720 1.00 62.31 86 PHE A N 1
ATOM 674 C CA . PHE A 1 86 ? 6.564 8.431 13.655 1.00 62.31 86 PHE A CA 1
ATOM 675 C C . PHE A 1 86 ? 6.799 9.107 12.294 1.00 62.31 86 PHE A C 1
ATOM 677 O O . PHE A 1 86 ? 6.891 8.427 11.267 1.00 62.31 86 PHE A O 1
ATOM 684 N N . GLU A 1 87 ? 6.925 10.437 12.277 1.00 59.81 87 GLU A N 1
ATOM 685 C CA . GLU A 1 87 ? 7.263 11.193 11.072 1.00 59.81 87 GLU A CA 1
ATOM 686 C C . GLU A 1 87 ? 8.693 10.898 10.610 1.00 59.81 87 GLU A C 1
ATOM 688 O O . GLU A 1 87 ? 8.912 10.768 9.409 1.00 59.81 87 GLU A O 1
ATOM 693 N N . SER A 1 88 ? 9.655 10.692 11.520 1.00 62.66 88 SER A N 1
ATOM 694 C CA . SER A 1 88 ? 11.041 10.398 11.132 1.00 62.66 88 SER A CA 1
ATOM 695 C C . SER A 1 88 ? 11.199 9.066 10.393 1.00 62.66 88 SER A C 1
ATOM 697 O O . SER A 1 88 ? 11.949 8.990 9.418 1.00 62.66 88 SER A O 1
ATOM 699 N N . ASP A 1 89 ? 10.462 8.027 10.794 1.00 62.72 89 ASP A N 1
ATOM 700 C CA . ASP A 1 89 ? 10.470 6.729 10.111 1.00 62.72 89 ASP A CA 1
ATOM 701 C C . ASP A 1 89 ? 9.809 6.817 8.727 1.00 62.72 89 ASP A C 1
ATOM 703 O O . ASP A 1 89 ? 10.248 6.164 7.772 1.00 62.72 89 ASP A O 1
ATOM 707 N N . PHE A 1 90 ? 8.788 7.667 8.588 1.00 61.03 90 PHE A N 1
ATOM 708 C CA . PHE A 1 90 ? 8.151 7.955 7.306 1.00 61.03 90 PHE A CA 1
ATOM 709 C C . PHE A 1 90 ? 9.068 8.775 6.386 1.00 61.03 90 PHE A C 1
ATOM 711 O O . PHE A 1 90 ? 9.274 8.401 5.229 1.00 61.03 90 PHE A O 1
ATOM 718 N N . ASP A 1 91 ? 9.679 9.838 6.901 1.00 60.22 91 ASP A N 1
ATOM 719 C CA . ASP A 1 91 ? 10.610 10.694 6.169 1.00 60.22 91 ASP A CA 1
ATOM 720 C C . ASP A 1 91 ? 11.902 9.963 5.807 1.00 60.22 91 ASP A C 1
ATOM 722 O O . ASP A 1 91 ? 12.488 10.259 4.775 1.00 60.22 91 ASP A O 1
ATOM 726 N N . ASN A 1 92 ? 12.343 8.967 6.576 1.00 62.22 92 ASN A N 1
ATOM 727 C CA . ASN A 1 92 ? 13.472 8.111 6.207 1.00 62.22 92 ASN A CA 1
ATOM 728 C C . ASN A 1 92 ? 13.098 7.124 5.083 1.00 62.22 92 ASN A C 1
ATOM 730 O O . ASN A 1 92 ? 13.893 6.879 4.177 1.00 62.22 92 ASN A O 1
ATOM 734 N N . LEU A 1 93 ? 11.867 6.594 5.084 1.00 59.22 93 LEU A N 1
ATOM 735 C CA . LEU A 1 93 ? 11.378 5.710 4.018 1.00 59.22 93 LEU A CA 1
ATOM 736 C C . LEU A 1 93 ? 11.127 6.461 2.695 1.00 59.22 93 LEU A C 1
ATOM 738 O O . LEU A 1 93 ? 11.282 5.878 1.621 1.00 59.22 93 LEU A O 1
ATOM 742 N N . TYR A 1 94 ? 10.758 7.743 2.776 1.00 54.50 94 TYR A N 1
ATOM 743 C CA . TYR A 1 94 ? 10.475 8.619 1.633 1.00 54.50 94 TYR A CA 1
ATOM 744 C C . TYR A 1 94 ? 11.514 9.717 1.399 1.00 54.50 94 TYR A C 1
ATOM 746 O O . TYR A 1 94 ? 11.310 10.532 0.492 1.00 54.50 94 TYR A O 1
ATOM 754 N N . SER A 1 95 ? 12.643 9.699 2.118 1.00 54.28 95 SER A N 1
ATOM 755 C CA . SER A 1 95 ? 13.860 10.460 1.804 1.00 54.28 95 SER A CA 1
ATOM 756 C C . SER A 1 95 ? 14.421 9.945 0.488 1.00 54.28 95 SER A C 1
ATOM 758 O O . SER A 1 95 ? 15.410 9.227 0.392 1.00 54.28 95 SER A O 1
ATOM 760 N N . THR A 1 96 ? 13.726 10.314 -0.573 1.00 57.62 96 THR A N 1
ATOM 761 C CA . THR A 1 96 ? 14.113 10.168 -1.964 1.00 57.62 96 THR A CA 1
ATOM 762 C C . THR A 1 96 ? 15.010 11.351 -2.307 1.00 57.62 96 THR A C 1
ATOM 764 O O . THR A 1 96 ? 14.768 12.108 -3.248 1.00 57.62 96 THR A O 1
ATOM 767 N N . ASP A 1 97 ? 16.079 11.485 -1.524 1.00 59.53 97 ASP A N 1
ATOM 768 C CA . ASP A 1 97 ? 17.222 12.350 -1.790 1.00 59.53 97 ASP A CA 1
ATOM 769 C C . ASP A 1 97 ? 18.058 11.712 -2.914 1.00 59.53 97 ASP A C 1
ATOM 771 O O . ASP A 1 97 ? 19.129 11.172 -2.676 1.00 59.53 97 ASP A O 1
ATOM 775 N N . GLU A 1 98 ? 17.500 11.675 -4.133 1.00 54.22 98 GLU A N 1
ATOM 776 C CA . GLU A 1 98 ? 18.214 11.716 -5.431 1.00 54.22 98 GLU A CA 1
ATOM 777 C C . GLU A 1 98 ? 17.262 11.479 -6.623 1.00 54.22 98 GLU A C 1
ATOM 779 O O . GLU A 1 98 ? 17.497 12.000 -7.715 1.00 54.22 98 GLU A O 1
ATOM 784 N N . GLU A 1 99 ? 16.152 10.748 -6.449 1.00 53.38 99 GLU A N 1
ATOM 785 C CA . GLU A 1 99 ? 15.271 10.378 -7.575 1.00 53.38 99 GLU A CA 1
ATOM 786 C C . GLU A 1 99 ? 14.160 11.404 -7.879 1.00 53.38 99 GLU A C 1
ATOM 788 O O . GLU A 1 99 ? 13.725 11.517 -9.029 1.00 53.38 99 GLU A O 1
ATOM 793 N N . ILE A 1 100 ? 13.717 12.210 -6.905 1.00 54.12 100 ILE A N 1
ATOM 794 C CA . ILE A 1 100 ? 12.635 13.191 -7.131 1.00 54.12 100 ILE A CA 1
ATOM 795 C C . ILE A 1 100 ? 13.101 14.406 -7.953 1.00 54.12 100 ILE A C 1
ATOM 797 O O . ILE A 1 100 ? 12.319 14.941 -8.747 1.00 54.12 100 ILE A O 1
ATOM 801 N N . GLU A 1 101 ? 14.374 14.808 -7.867 1.00 53.38 101 GLU A N 1
ATOM 802 C CA . GLU A 1 101 ? 14.916 15.856 -8.750 1.00 53.38 101 GLU A CA 1
ATOM 803 C C . GLU A 1 101 ? 14.918 15.421 -10.224 1.00 53.38 101 GLU A C 1
ATOM 805 O O . GLU A 1 101 ? 14.722 16.244 -11.131 1.00 53.38 101 GLU A O 1
ATOM 810 N N . ILE A 1 102 ? 15.060 14.115 -10.478 1.00 57.91 102 ILE A N 1
ATOM 811 C CA . ILE A 1 102 ? 14.960 13.545 -11.822 1.00 57.91 102 ILE A CA 1
ATOM 812 C C . ILE A 1 102 ? 13.524 13.655 -12.330 1.00 57.91 102 ILE A C 1
ATOM 814 O O . ILE A 1 102 ? 13.353 13.905 -13.512 1.00 57.91 102 ILE A O 1
ATOM 818 N N . LEU A 1 103 ? 12.488 13.539 -11.491 1.00 66.12 103 LEU A N 1
ATOM 819 C CA . LEU A 1 103 ? 11.096 13.494 -11.959 1.00 66.12 103 LEU A CA 1
ATOM 820 C C . LEU A 1 103 ? 10.626 14.819 -12.585 1.00 66.12 103 LEU A C 1
ATOM 822 O O . LEU A 1 103 ? 10.062 14.824 -13.681 1.00 66.12 103 LEU A O 1
ATOM 826 N N . TYR A 1 104 ? 10.897 15.954 -11.933 1.00 64.69 104 TYR A N 1
ATOM 827 C CA . TYR A 1 104 ? 10.512 17.276 -12.452 1.00 64.69 104 TYR A CA 1
ATOM 828 C C . TYR A 1 104 ? 11.349 17.706 -13.661 1.00 64.69 104 TYR A C 1
ATOM 830 O O . TYR A 1 104 ? 10.854 18.414 -14.539 1.00 64.69 104 TYR A O 1
ATOM 838 N N . SER A 1 105 ? 12.598 17.243 -13.741 1.00 75.88 105 SER A N 1
ATOM 839 C CA . SER A 1 105 ? 13.504 17.507 -14.864 1.00 75.88 105 SER A CA 1
ATOM 840 C C . SER A 1 105 ? 13.533 16.378 -15.906 1.00 75.88 105 SER A C 1
ATOM 842 O O . SER A 1 105 ? 14.240 16.486 -16.910 1.00 75.88 105 SER A O 1
ATOM 844 N N . ALA A 1 106 ? 12.733 15.318 -15.723 1.00 77.12 106 ALA A N 1
ATOM 845 C CA . ALA A 1 106 ? 12.787 14.087 -16.516 1.00 77.12 106 ALA A CA 1
ATOM 846 C C . ALA A 1 106 ? 12.583 14.384 -17.994 1.00 77.12 106 ALA A C 1
ATOM 848 O O . ALA A 1 106 ? 13.333 13.903 -18.841 1.00 77.12 106 ALA A O 1
ATOM 849 N N . ARG A 1 107 ? 11.602 15.240 -18.298 1.00 78.44 107 ARG A N 1
ATOM 850 C CA . ARG A 1 107 ? 11.325 15.682 -19.663 1.00 78.44 107 ARG A CA 1
ATOM 851 C C . ARG A 1 107 ? 12.547 16.348 -20.288 1.00 78.44 107 ARG A C 1
ATOM 853 O O . ARG A 1 107 ? 12.911 15.992 -21.402 1.00 78.44 107 ARG A O 1
ATOM 860 N N . ASP A 1 108 ? 13.189 17.276 -19.589 1.00 80.25 108 ASP A N 1
ATOM 861 C CA . ASP A 1 108 ? 14.329 18.025 -20.123 1.00 80.25 108 ASP A CA 1
ATOM 862 C C . ASP A 1 108 ? 15.571 17.139 -20.275 1.00 80.25 108 ASP A C 1
ATOM 864 O O . ASP A 1 108 ? 16.304 17.263 -21.257 1.00 80.25 108 ASP A O 1
ATOM 868 N N . ILE A 1 109 ? 15.785 16.193 -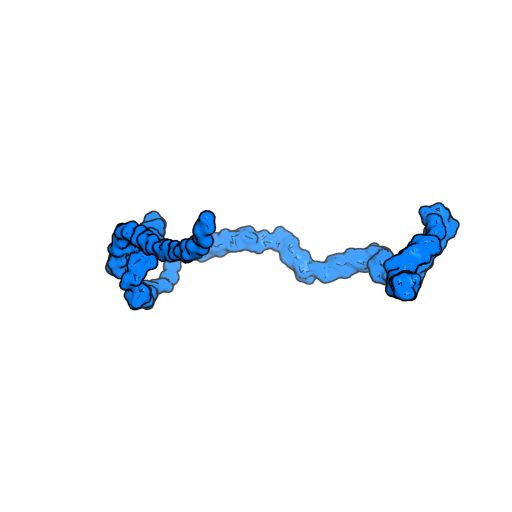19.357 1.00 76.38 109 ILE A N 1
ATOM 869 C CA . ILE A 1 109 ? 16.852 15.187 -19.450 1.00 76.38 109 ILE A CA 1
ATOM 870 C C . ILE A 1 109 ? 16.620 14.274 -20.655 1.00 76.38 109 ILE A C 1
ATOM 872 O O . ILE A 1 109 ? 17.547 14.032 -21.432 1.00 76.38 109 ILE A O 1
ATOM 876 N N . VAL A 1 110 ? 15.391 13.787 -20.825 1.00 77.38 110 VAL A N 1
ATOM 877 C CA . VAL A 1 110 ? 14.992 12.922 -21.937 1.00 77.38 110 VAL A CA 1
ATOM 878 C C . VAL A 1 110 ? 15.135 13.666 -23.262 1.00 77.38 110 VAL A C 1
ATOM 880 O O . VAL A 1 110 ? 15.831 13.176 -24.143 1.00 77.38 110 VAL A O 1
ATOM 883 N N . VAL A 1 111 ? 14.613 14.891 -23.374 1.00 81.31 111 VAL A N 1
ATOM 884 C CA . VAL A 1 111 ? 14.763 15.739 -24.569 1.00 81.31 111 VAL A CA 1
ATOM 885 C C . VAL A 1 111 ? 16.238 16.009 -24.870 1.00 81.31 111 VAL A C 1
ATOM 887 O O . VAL A 1 111 ? 16.669 15.861 -26.007 1.00 81.31 111 VAL A O 1
ATOM 890 N N . LYS A 1 112 ? 17.059 16.340 -23.868 1.00 80.81 112 LYS A N 1
ATOM 891 C CA . LYS A 1 112 ? 18.494 16.600 -24.062 1.00 80.81 112 LYS A CA 1
ATOM 892 C C . LYS A 1 112 ? 19.283 15.357 -24.480 1.00 80.81 112 LYS A C 1
ATOM 894 O O . LYS A 1 112 ? 20.297 15.499 -25.163 1.00 80.81 112 LYS A O 1
ATOM 899 N N . ARG A 1 113 ? 18.870 14.159 -24.053 1.00 77.94 113 ARG A N 1
ATOM 900 C CA . ARG A 1 113 ? 19.454 12.885 -24.508 1.00 77.94 113 ARG A CA 1
ATOM 901 C C . ARG A 1 113 ? 19.004 12.555 -25.929 1.00 77.94 113 ARG A C 1
ATOM 903 O O . ARG A 1 113 ? 19.851 12.263 -26.757 1.00 77.94 113 ARG A O 1
ATOM 910 N N . MET A 1 114 ? 17.713 12.700 -26.209 1.00 73.06 114 MET A N 1
ATOM 911 C CA . MET A 1 114 ? 17.103 12.453 -27.515 1.00 73.06 114 MET A CA 1
ATOM 912 C C . MET A 1 114 ? 17.646 13.383 -28.607 1.00 73.06 114 MET A C 1
ATOM 914 O O . MET A 1 114 ? 17.958 12.927 -29.692 1.00 73.06 114 MET A O 1
ATOM 918 N N . VAL A 1 115 ? 17.855 14.671 -28.315 1.00 75.75 115 VAL A N 1
ATOM 919 C CA . VAL A 1 115 ? 18.425 15.64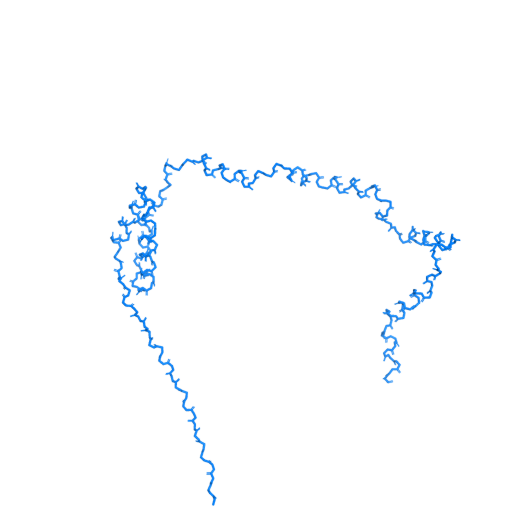4 -29.274 1.00 75.75 115 VAL A CA 1
ATOM 920 C C . VAL A 1 115 ? 19.886 15.340 -29.637 1.00 75.75 115 VAL A C 1
ATOM 922 O O . VAL A 1 115 ? 20.375 15.803 -30.662 1.00 75.75 115 VAL A O 1
ATOM 925 N N . LYS A 1 116 ? 20.611 14.601 -28.791 1.00 73.00 116 LYS A N 1
ATOM 926 C CA . LYS A 1 116 ? 22.001 14.204 -29.061 1.00 73.00 116 LYS A CA 1
ATOM 927 C C . LYS A 1 116 ? 22.115 12.893 -29.829 1.00 73.00 116 LYS A C 1
ATOM 929 O O . LYS A 1 116 ? 23.217 12.565 -30.260 1.00 73.00 116 LYS A O 1
ATOM 934 N N . ASP A 1 117 ? 21.033 12.136 -29.917 1.00 75.75 117 ASP A N 1
ATOM 935 C CA . ASP A 1 117 ? 21.010 10.873 -30.626 1.00 75.75 117 ASP A CA 1
ATOM 936 C C . ASP A 1 117 ? 20.695 11.153 -32.098 1.00 75.75 117 ASP A C 1
ATOM 938 O O . ASP A 1 117 ? 19.605 11.605 -32.441 1.00 75.75 117 ASP A O 1
ATOM 942 N N . GLU A 1 118 ? 21.691 10.933 -32.955 1.00 69.00 118 GLU A N 1
ATOM 943 C CA . GLU A 1 118 ? 21.623 11.175 -34.401 1.00 69.00 118 GLU A CA 1
ATOM 944 C C . GLU A 1 118 ? 20.586 10.277 -35.096 1.00 69.00 118 GLU A C 1
ATOM 946 O O . GLU A 1 118 ? 20.112 10.607 -36.179 1.00 69.00 118 GLU A O 1
ATOM 951 N N . TYR A 1 119 ? 20.177 9.187 -34.441 1.00 71.81 119 TYR A N 1
ATOM 952 C CA . TYR A 1 119 ? 19.181 8.240 -34.941 1.00 71.81 119 TYR A CA 1
ATOM 953 C C . TYR A 1 119 ? 17.778 8.492 -34.369 1.00 71.81 119 TYR A C 1
ATOM 955 O O . TYR A 1 119 ? 16.812 7.830 -34.754 1.00 71.81 119 TYR A O 1
ATOM 963 N N . PHE A 1 120 ? 17.629 9.442 -33.440 1.00 68.81 120 PHE A N 1
ATOM 964 C CA . PHE A 1 120 ? 16.341 9.745 -32.829 1.00 68.81 120 PHE A CA 1
ATOM 965 C C . PHE A 1 120 ? 15.503 10.659 -33.738 1.00 68.81 120 PHE A C 1
ATOM 967 O O . PHE A 1 120 ? 15.910 11.770 -34.066 1.00 68.81 120 PHE A O 1
ATOM 974 N N . ASN A 1 121 ? 14.297 10.206 -34.102 1.00 68.69 121 ASN A N 1
ATOM 975 C CA . ASN A 1 121 ? 13.453 10.765 -35.174 1.00 68.69 121 ASN A CA 1
ATOM 976 C C . ASN A 1 121 ? 14.030 10.618 -36.594 1.00 68.69 121 ASN A C 1
ATOM 978 O O . ASN A 1 121 ? 13.733 11.457 -37.442 1.00 68.69 121 ASN A O 1
ATOM 982 N N . MET A 1 122 ? 14.830 9.578 -36.855 1.00 81.12 122 MET A N 1
ATOM 983 C CA . MET A 1 122 ? 15.227 9.240 -38.222 1.00 81.12 122 MET A CA 1
ATOM 984 C C . MET A 1 122 ? 13.978 8.984 -39.073 1.00 81.12 122 MET A C 1
ATOM 986 O O . MET A 1 122 ? 13.148 8.146 -38.712 1.00 81.12 122 MET A O 1
ATOM 990 N N . ASP A 1 123 ? 13.826 9.734 -40.161 1.00 79.00 123 ASP A N 1
ATOM 991 C CA . ASP A 1 123 ? 12.753 9.504 -41.126 1.00 79.00 123 ASP A CA 1
ATOM 992 C C . ASP A 1 123 ? 13.147 8.450 -42.174 1.00 79.00 123 ASP A C 1
ATOM 994 O O . ASP A 1 123 ? 14.319 8.083 -42.309 1.00 79.00 123 ASP A O 1
ATOM 998 N N . ASP A 1 124 ? 12.154 7.950 -42.913 1.00 83.56 124 ASP A N 1
ATOM 999 C CA . ASP A 1 124 ? 12.348 6.888 -43.906 1.00 83.56 124 ASP A CA 1
ATOM 1000 C C . ASP A 1 124 ? 13.390 7.280 -44.972 1.00 83.56 124 ASP A C 1
ATOM 1002 O O . ASP A 1 124 ? 14.175 6.445 -45.410 1.00 83.56 124 ASP A O 1
ATOM 1006 N N . GLN A 1 125 ? 13.470 8.565 -45.345 1.00 85.19 125 GLN A N 1
ATOM 1007 C CA . GLN A 1 125 ? 14.425 9.032 -46.356 1.00 85.19 125 GLN A CA 1
ATOM 1008 C C . GLN A 1 125 ? 15.858 9.014 -45.826 1.00 85.19 125 GLN A C 1
ATOM 1010 O O . GLN A 1 125 ? 16.781 8.630 -46.545 1.00 85.19 125 GLN A O 1
ATOM 1015 N N . GLN A 1 126 ? 16.047 9.417 -44.570 1.00 84.19 126 GLN A N 1
ATOM 1016 C CA . GLN A 1 126 ? 17.343 9.360 -43.904 1.00 84.19 126 GLN A CA 1
ATOM 1017 C C . GLN A 1 126 ? 17.808 7.911 -43.725 1.00 84.19 126 GLN A C 1
ATOM 1019 O O . GLN A 1 126 ? 18.995 7.616 -43.889 1.00 84.19 126 GLN A O 1
ATOM 1024 N N . TRP A 1 127 ? 16.885 7.001 -43.404 1.00 84.12 127 TRP A N 1
ATOM 1025 C CA . TRP A 1 127 ? 17.183 5.576 -43.295 1.00 84.12 127 TRP A CA 1
ATOM 1026 C C . TRP A 1 127 ? 17.601 4.982 -44.647 1.00 84.12 127 TRP A C 1
ATOM 1028 O O . TRP A 1 127 ? 18.658 4.354 -44.728 1.00 84.12 127 TRP A O 1
ATOM 1038 N N . ASP A 1 128 ? 16.859 5.273 -45.719 1.00 85.12 128 ASP A N 1
ATOM 1039 C CA . ASP A 1 128 ? 17.177 4.832 -47.083 1.00 85.12 128 ASP A CA 1
ATOM 1040 C C . ASP A 1 128 ? 18.552 5.334 -47.553 1.00 85.12 128 ASP A C 1
ATOM 1042 O O . ASP A 1 128 ? 19.326 4.593 -48.167 1.00 85.12 128 ASP A O 1
ATOM 1046 N N . GLU A 1 129 ? 18.886 6.595 -47.261 1.00 86.25 129 GLU A N 1
ATOM 1047 C CA . GLU A 1 129 ? 20.178 7.185 -47.623 1.00 86.25 129 GLU A CA 1
ATOM 1048 C C . GLU A 1 129 ? 21.338 6.496 -46.890 1.00 86.25 129 GLU A C 1
ATOM 1050 O O . GLU A 1 129 ? 22.341 6.137 -47.516 1.00 86.25 129 GLU A O 1
ATOM 1055 N N . MET A 1 130 ? 21.168 6.221 -45.595 1.00 84.50 130 MET A N 1
ATOM 1056 C CA . MET A 1 130 ? 22.151 5.507 -44.783 1.00 84.50 130 MET A CA 1
ATOM 1057 C C . MET A 1 130 ? 22.346 4.062 -45.259 1.00 84.50 130 MET A C 1
ATOM 1059 O O . MET A 1 130 ? 23.483 3.624 -45.441 1.00 84.50 130 MET A O 1
ATOM 1063 N N . ILE A 1 131 ? 21.266 3.316 -45.511 1.00 84.50 131 ILE A N 1
ATOM 1064 C CA . ILE A 1 131 ? 21.354 1.941 -46.027 1.00 84.50 131 ILE A CA 1
ATOM 1065 C C . ILE A 1 131 ? 22.065 1.929 -47.382 1.00 84.50 131 ILE A C 1
ATOM 1067 O O . ILE A 1 131 ? 22.996 1.147 -47.594 1.00 84.50 131 ILE A O 1
ATOM 1071 N N . LYS A 1 132 ? 21.713 2.858 -48.272 1.00 85.94 132 LYS A N 1
ATOM 1072 C CA . LYS A 1 132 ? 22.346 2.999 -49.583 1.00 85.94 132 LYS A CA 1
ATOM 1073 C C . LYS A 1 132 ? 23.840 3.312 -49.489 1.00 85.94 132 LYS A C 1
ATOM 1075 O O . LYS A 1 132 ? 24.622 2.758 -50.265 1.00 85.94 132 LYS A O 1
ATOM 1080 N N . GLU A 1 133 ? 24.258 4.169 -48.560 1.00 85.75 133 GLU A N 1
ATOM 1081 C CA . GLU A 1 133 ? 25.673 4.475 -48.330 1.00 85.75 133 GLU A CA 1
ATOM 1082 C C . GLU A 1 133 ? 26.441 3.241 -47.836 1.00 85.75 133 GLU A C 1
ATOM 1084 O O . GLU A 1 133 ? 27.519 2.928 -48.350 1.00 85.75 133 GLU A O 1
ATOM 1089 N N . VAL A 1 134 ? 25.877 2.499 -46.883 1.00 84.50 134 VAL A N 1
ATOM 1090 C CA . VAL A 1 134 ? 26.503 1.307 -46.292 1.00 84.50 134 VAL A CA 1
ATOM 1091 C C . VAL A 1 134 ? 26.603 0.159 -47.313 1.00 84.50 134 VAL A C 1
ATOM 1093 O O . VAL A 1 134 ? 27.619 -0.547 -47.341 1.00 84.50 134 VAL A O 1
ATOM 1096 N N . VAL A 1 135 ? 25.610 0.008 -48.198 1.00 85.44 135 VAL A N 1
ATOM 1097 C CA . VAL A 1 135 ? 25.643 -0.932 -49.337 1.00 85.44 135 VAL A CA 1
ATOM 1098 C C . VAL A 1 135 ? 26.718 -0.527 -50.353 1.00 85.44 135 VAL A C 1
ATOM 1100 O O . VAL A 1 135 ? 27.511 -1.367 -50.780 1.00 85.44 135 VAL A O 1
ATOM 1103 N N . GLN A 1 136 ? 26.825 0.762 -50.700 1.00 83.62 136 GLN A N 1
ATOM 1104 C CA . GLN A 1 136 ? 27.849 1.255 -51.637 1.00 83.62 136 GLN A CA 1
ATOM 1105 C C . GLN A 1 136 ? 29.277 1.090 -51.112 1.00 83.62 136 GLN A C 1
ATOM 1107 O O . GLN A 1 136 ? 30.186 0.769 -51.878 1.00 83.62 136 GLN A O 1
ATOM 1112 N N . HIS A 1 137 ? 29.480 1.279 -49.808 1.00 84.31 137 HIS A N 1
ATOM 1113 C CA . HIS A 1 137 ? 30.772 1.055 -49.163 1.00 84.31 137 HIS A CA 1
ATOM 1114 C C . HIS A 1 137 ? 31.091 -0.439 -48.956 1.00 84.31 137 HIS A C 1
ATOM 1116 O O . HIS A 1 137 ? 32.205 -0.778 -48.553 1.00 84.31 137 HIS A O 1
ATOM 1122 N N . GLY A 1 138 ? 30.148 -1.340 -49.263 1.00 80.50 138 GLY A N 1
ATOM 1123 C CA . GLY A 1 138 ? 30.329 -2.791 -49.205 1.00 80.50 138 GLY A CA 1
ATOM 1124 C C . GLY A 1 138 ? 30.283 -3.382 -47.795 1.00 80.50 138 GLY A C 1
ATOM 1125 O O . GLY A 1 138 ? 30.687 -4.530 -47.603 1.00 80.50 138 GLY A O 1
ATOM 1126 N N . TYR A 1 139 ? 29.811 -2.616 -46.807 1.00 77.06 139 TYR A N 1
ATOM 1127 C CA . TYR A 1 139 ? 29.613 -3.093 -45.435 1.00 77.06 139 TYR A CA 1
ATOM 1128 C C . TYR A 1 139 ? 28.347 -3.944 -45.299 1.00 77.06 139 TYR A C 1
ATOM 1130 O O . TYR A 1 139 ? 28.293 -4.833 -44.448 1.00 77.06 139 TYR A O 1
ATOM 1138 N N . LEU A 1 140 ? 27.356 -3.703 -46.159 1.00 77.75 140 LEU A N 1
ATOM 1139 C CA . LEU A 1 140 ? 26.129 -4.483 -46.260 1.00 77.75 140 LEU A CA 1
ATOM 1140 C C . LEU A 1 140 ? 26.031 -5.087 -47.666 1.00 77.75 140 LEU A C 1
ATOM 1142 O O . LEU A 1 140 ? 26.393 -4.443 -48.651 1.00 77.75 140 LEU A O 1
ATOM 1146 N N . LYS A 1 141 ? 25.558 -6.333 -47.764 1.00 76.69 141 LYS A N 1
ATOM 1147 C CA . LYS A 1 141 ? 25.092 -6.874 -49.047 1.00 76.69 141 LYS A CA 1
ATOM 1148 C C . LYS A 1 141 ? 23.722 -6.281 -49.351 1.00 76.69 141 LYS A C 1
ATOM 1150 O O . LYS A 1 141 ? 23.021 -5.890 -48.423 1.00 76.69 141 LYS A O 1
ATOM 1155 N N . ASP A 1 142 ? 23.384 -6.233 -50.631 1.00 74.62 142 ASP A N 1
ATOM 1156 C CA . ASP A 1 142 ? 22.088 -5.758 -51.104 1.00 74.62 142 ASP A CA 1
ATOM 1157 C C . ASP A 1 142 ? 20.935 -6.420 -50.329 1.00 74.62 142 ASP A C 1
ATOM 1159 O O . ASP A 1 142 ? 20.940 -7.643 -50.147 1.00 74.62 142 ASP A O 1
ATOM 1163 N N . THR A 1 143 ? 20.012 -5.613 -49.800 1.00 77.50 143 THR A N 1
ATOM 1164 C CA . THR A 1 143 ? 18.904 -6.079 -48.946 1.00 77.50 143 THR A CA 1
ATOM 1165 C C . THR A 1 143 ? 17.658 -6.446 -49.732 1.00 77.50 143 THR A C 1
ATOM 1167 O O . THR A 1 143 ? 16.740 -7.008 -49.137 1.00 77.50 143 THR A O 1
ATOM 1170 N N . GLU A 1 144 ? 17.654 -6.218 -51.048 1.00 77.44 144 GLU A N 1
ATOM 1171 C CA . GLU A 1 144 ? 16.510 -6.445 -51.939 1.00 77.44 144 GLU A CA 1
ATOM 1172 C C . GLU A 1 144 ? 15.944 -7.873 -51.805 1.00 77.44 144 GLU A C 1
ATOM 1174 O O . GLU A 1 144 ? 14.751 -8.047 -51.577 1.00 77.44 144 GLU A O 1
ATOM 1179 N N . GLU A 1 145 ? 16.798 -8.905 -51.789 1.00 74.06 145 GLU A N 1
ATOM 1180 C CA . GLU A 1 145 ? 16.348 -10.302 -51.631 1.00 74.06 145 GLU A CA 1
ATOM 1181 C C . GLU A 1 145 ? 15.682 -10.572 -50.265 1.00 74.06 145 GLU A C 1
ATOM 1183 O O . GLU A 1 145 ? 14.770 -11.392 -50.153 1.00 74.06 145 GLU A O 1
ATOM 1188 N N . CYS A 1 146 ? 16.136 -9.903 -49.202 1.00 78.44 146 CYS A N 1
ATOM 1189 C CA . CYS A 1 146 ? 15.557 -10.052 -47.866 1.00 78.44 146 CYS A CA 1
ATOM 1190 C C . CYS A 1 146 ? 14.216 -9.320 -47.758 1.00 78.44 146 CYS A C 1
ATOM 1192 O O . CYS A 1 146 ? 13.292 -9.832 -47.127 1.00 78.44 146 CYS A O 1
ATOM 1194 N N . GLU A 1 147 ? 14.115 -8.139 -48.366 1.00 78.12 147 GLU A N 1
ATOM 1195 C CA . GLU A 1 147 ? 12.882 -7.355 -48.432 1.00 78.12 147 GLU A CA 1
ATOM 1196 C C . GLU A 1 147 ? 11.805 -8.093 -49.238 1.00 78.12 147 GLU A C 1
ATOM 1198 O O . GLU A 1 147 ? 10.682 -8.225 -48.753 1.00 78.12 147 GLU A O 1
ATOM 1203 N N . GLU A 1 148 ? 12.157 -8.703 -50.376 1.00 79.19 148 GLU A N 1
ATOM 1204 C CA . GLU A 1 148 ? 11.236 -9.527 -51.173 1.00 79.19 148 GLU A CA 1
ATOM 1205 C C . GLU A 1 148 ? 10.663 -10.711 -50.376 1.00 79.19 148 GLU A C 1
ATOM 1207 O O . GLU A 1 148 ? 9.458 -10.972 -50.412 1.00 79.19 148 GLU A O 1
ATOM 1212 N N . ILE A 1 149 ? 11.504 -11.415 -49.607 1.00 79.56 149 ILE A N 1
ATOM 1213 C CA . ILE A 1 149 ? 11.057 -12.525 -48.749 1.00 79.56 149 ILE A CA 1
ATOM 1214 C C . ILE A 1 149 ? 10.097 -12.021 -47.663 1.00 79.56 149 ILE A C 1
ATOM 1216 O O . ILE A 1 149 ? 9.111 -12.688 -47.347 1.00 79.56 149 ILE A O 1
ATOM 1220 N N . LEU A 1 150 ? 10.368 -10.852 -47.079 1.00 81.19 150 LEU A N 1
ATOM 1221 C CA . LEU A 1 150 ? 9.522 -10.275 -46.037 1.00 81.19 150 LEU A CA 1
ATOM 1222 C C . LEU A 1 150 ? 8.185 -9.764 -46.587 1.00 81.19 150 LEU A C 1
ATOM 1224 O O . LEU A 1 150 ? 7.165 -9.932 -45.921 1.00 81.19 150 LEU A O 1
ATOM 1228 N N . GLU A 1 151 ? 8.154 -9.202 -47.795 1.00 78.38 151 GLU A N 1
ATOM 1229 C CA . GLU A 1 151 ? 6.910 -8.809 -48.467 1.00 78.38 151 GLU A CA 1
ATOM 1230 C C . GLU A 1 151 ? 6.046 -10.020 -48.849 1.00 78.38 151 GLU A C 1
ATOM 1232 O O . GLU A 1 151 ? 4.817 -9.999 -48.683 1.00 78.38 151 GLU A O 1
ATOM 1237 N N . ASP A 1 152 ? 6.668 -11.116 -49.287 1.00 76.81 152 ASP A N 1
ATOM 1238 C CA . ASP A 1 152 ? 5.980 -12.392 -49.504 1.00 76.81 152 ASP A CA 1
ATOM 1239 C C . ASP A 1 152 ? 5.405 -12.924 -48.174 1.00 76.81 152 ASP A C 1
ATOM 1241 O O . ASP A 1 152 ? 4.215 -13.233 -48.070 1.00 76.81 152 ASP A O 1
ATOM 1245 N N . MET A 1 153 ? 6.197 -12.853 -47.095 1.00 76.25 153 MET A N 1
ATOM 1246 C CA . MET A 1 153 ? 5.769 -13.115 -45.713 1.00 76.25 153 MET A CA 1
ATOM 1247 C C . MET A 1 153 ? 4.863 -12.027 -45.098 1.00 76.25 153 MET A C 1
ATOM 1249 O O . MET A 1 153 ? 4.501 -12.116 -43.926 1.00 76.25 153 MET A O 1
ATOM 1253 N N . LEU A 1 154 ? 4.458 -10.988 -45.813 1.00 72.69 154 LEU A N 1
ATOM 1254 C CA . LEU A 1 154 ? 3.410 -10.063 -45.358 1.00 72.69 154 LEU A CA 1
ATOM 1255 C C . LEU A 1 154 ? 2.138 -10.231 -46.188 1.00 72.69 154 LEU A C 1
ATOM 1257 O O . LEU A 1 154 ? 1.050 -9.859 -45.750 1.00 72.69 154 LEU A O 1
ATOM 1261 N N . SER A 1 155 ? 2.247 -10.883 -47.344 1.00 75.94 155 SER A N 1
ATOM 1262 C CA . SER A 1 155 ? 1.157 -11.122 -48.279 1.00 75.94 155 SER A CA 1
ATOM 1263 C C . SER A 1 155 ? 0.670 -12.578 -48.302 1.00 75.94 155 SER A C 1
ATOM 1265 O O . SER A 1 155 ? 0.137 -13.038 -49.312 1.00 75.94 155 SER A O 1
ATOM 1267 N N . TRP A 1 156 ? 0.733 -13.270 -47.154 1.00 67.06 156 TRP A N 1
ATOM 1268 C CA . TRP A 1 156 ? 0.250 -14.652 -46.967 1.00 67.06 156 TRP A CA 1
ATOM 1269 C C . TRP A 1 156 ? -1.177 -14.903 -47.484 1.00 67.06 156 TRP A C 1
ATOM 1271 O O . TRP A 1 156 ? -1.479 -16.009 -47.926 1.00 67.06 156 TRP A O 1
ATOM 1281 N N . ASP A 1 157 ? -2.054 -13.895 -47.482 1.00 70.25 157 ASP A N 1
ATOM 1282 C CA . ASP A 1 157 ? -3.426 -14.003 -48.010 1.00 70.25 157 ASP A CA 1
ATOM 1283 C C . ASP A 1 157 ? -3.461 -14.303 -49.528 1.00 70.25 157 ASP A C 1
ATOM 1285 O O . ASP A 1 157 ? -4.323 -15.031 -50.020 1.00 70.25 157 ASP A O 1
ATOM 1289 N N . LYS A 1 1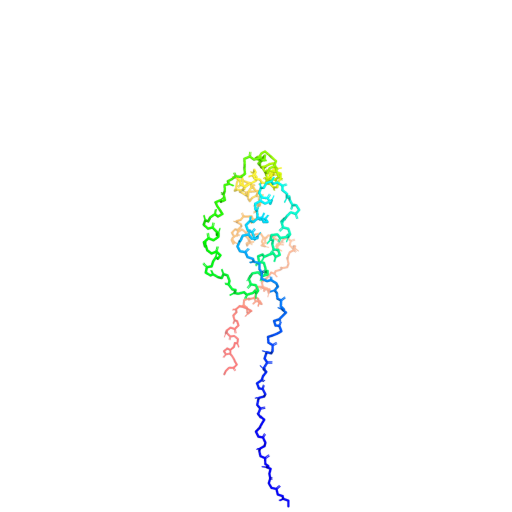58 ? -2.457 -13.838 -50.287 1.00 66.12 158 LYS A N 1
ATOM 1290 C CA . LYS A 1 158 ? -2.314 -14.142 -51.723 1.00 66.12 158 LYS A CA 1
ATOM 1291 C C . LYS A 1 158 ? -1.873 -15.587 -51.973 1.00 66.12 158 LYS A C 1
ATOM 1293 O O . LYS A 1 158 ? -2.245 -16.164 -52.992 1.00 66.12 158 LYS A O 1
ATOM 1298 N N . LEU A 1 159 ? -1.112 -16.175 -51.047 1.00 61.22 159 LEU A N 1
ATOM 1299 C CA . LEU A 1 159 ? -0.631 -17.558 -51.130 1.00 61.22 159 LEU A CA 1
ATOM 1300 C C . LEU A 1 159 ? -1.727 -18.572 -50.765 1.00 61.22 159 LEU A C 1
ATOM 1302 O O . LEU A 1 159 ? -1.768 -19.667 -51.326 1.00 61.22 159 LEU A O 1
ATOM 1306 N N . LEU A 1 160 ? -2.655 -18.205 -49.876 1.00 62.09 160 LEU A N 1
ATOM 1307 C CA . LEU A 1 160 ? -3.758 -19.076 -49.450 1.00 62.09 160 LEU A CA 1
ATOM 1308 C C . LEU A 1 160 ? -4.875 -19.213 -50.502 1.00 62.09 160 LEU A C 1
ATOM 1310 O O . LEU A 1 160 ? -5.549 -20.241 -50.544 1.00 62.09 160 LEU A O 1
ATOM 1314 N N . LEU A 1 161 ? -5.030 -18.240 -51.405 1.00 60.22 161 LEU A N 1
ATOM 1315 C CA . LEU A 1 161 ? -5.991 -18.299 -52.519 1.00 60.22 161 LEU A CA 1
ATOM 1316 C C . LEU A 1 161 ? -5.581 -19.260 -53.653 1.00 60.22 161 LEU A C 1
ATOM 1318 O O . LEU A 1 161 ? -6.405 -19.569 -54.511 1.00 60.22 161 LEU A O 1
ATOM 1322 N N . GLY A 1 162 ? -4.339 -19.756 -53.661 1.00 57.62 162 GLY A N 1
ATOM 1323 C CA . GLY A 1 162 ? -3.869 -20.778 -54.606 1.00 57.62 162 GLY A CA 1
ATOM 1324 C C . GLY A 1 162 ? -4.163 -22.225 -54.182 1.00 57.62 162 GLY A C 1
ATOM 1325 O O . GLY A 1 162 ? -3.876 -23.146 -54.944 1.00 57.62 162 GLY A O 1
ATOM 1326 N N . PHE A 1 163 ? -4.715 -22.430 -52.979 1.00 57.09 163 PHE A N 1
ATOM 1327 C CA . PHE A 1 163 ? -4.996 -23.748 -52.389 1.00 57.09 163 PHE A CA 1
ATOM 1328 C C . PHE A 1 163 ? -6.497 -24.059 -52.210 1.00 57.09 163 PHE A C 1
ATOM 1330 O O . PHE A 1 163 ? -6.836 -25.029 -51.527 1.00 57.09 163 PHE A O 1
ATOM 1337 N N . SER A 1 164 ? -7.391 -23.283 -52.838 1.00 50.00 164 SER A N 1
ATOM 1338 C CA . SER A 1 164 ? -8.837 -23.563 -52.911 1.00 50.00 164 SER A CA 1
ATOM 1339 C C . SER A 1 164 ? -9.282 -24.027 -54.292 1.00 50.00 164 SER A C 1
ATOM 1341 O O . SER A 1 164 ? -8.679 -23.608 -55.301 1.00 50.00 164 SER A O 1
#

InterPro domains:
  IPR039848 Small ribosomal subunit protein mS35, mitochondrial [PTHR13490] (31-160)

Organism: NCBI:txid47602

Secondary structure (DSSP, 8-state):
-PPPP----------------------HHHHHHHHHHHHTT-TTHHHHHHHHHHHHHHHT--HHHHHHHHHHS--PPPS---HHHHHHHHHHHH--TTTHHHHHHHHHHHHHHHTT-TTTT--HHHHHHHHHHHHHTTSS---HHHHHHHHHTT-HHHHHTT--

pLDDT: mean 72.5, std 16.25, range [35.94, 95.12]

Sequence (164 aa):
MPDPVLESASVAEAHVQDVALPVEDVSNKELKSRIKKYFEGDEEALPSVLEAILRRKLAGKHEETDDELMDELEVQPRDDVDDEEFESDFDNLYSTDEEIEILYSARDIVVKRMVKDEYFNMDDQQWDEMIKEVVQHGYLKDTEECEEILEDMLSWDKLLLGFS